Protein AF-A0AAJ1WJN0-F1 (afdb_monomer)

Sequence (163 aa):
MSMRDNKFIKRAVFLMALLTFIPYSVSFANIDIEELEPNVYEKGKVNPNTDYLHEKSLYELKQPIPEEQKGLTFEKEDNPNEKIKKKLFQDQTNENNTIAAKAEQWKLFGDEKMESYQTRKYDSSKETKENTHLVMLYIVCIMIGIVLIFLLLIFKGKQRTSS

Structure (mmCIF, N/CA/C/O backbone):
data_AF-A0AAJ1WJN0-F1
#
_entry.id   AF-A0AAJ1WJN0-F1
#
loop_
_atom_site.group_PDB
_atom_site.id
_atom_site.type_symbol
_atom_site.label_atom_id
_atom_site.label_alt_id
_atom_site.label_comp_id
_atom_site.label_asym_id
_atom_site.label_entity_id
_atom_site.label_seq_id
_atom_site.pdbx_PDB_ins_code
_atom_site.Cartn_x
_atom_site.Cartn_y
_atom_site.Cartn_z
_atom_site.occupancy
_atom_site.B_iso_or_equiv
_atom_site.auth_seq_id
_atom_site.auth_comp_id
_atom_site.auth_asym_id
_atom_site.auth_atom_id
_atom_site.pdbx_PDB_model_num
ATOM 1 N N . MET A 1 1 ? 59.386 -8.312 -20.962 1.00 45.47 1 MET A N 1
ATOM 2 C CA . MET A 1 1 ? 58.207 -8.755 -20.189 1.00 45.47 1 MET A CA 1
ATOM 3 C C . MET A 1 1 ? 57.524 -9.902 -20.929 1.00 45.47 1 MET A C 1
ATOM 5 O O . MET A 1 1 ? 57.394 -9.857 -22.144 1.00 45.47 1 MET A O 1
ATOM 9 N N . SER A 1 2 ? 57.248 -10.956 -20.172 1.00 45.06 2 SER A N 1
ATOM 10 C CA . SER A 1 2 ? 56.900 -12.345 -20.494 1.00 45.06 2 SER A CA 1
ATOM 11 C C . SER A 1 2 ? 55.997 -12.644 -21.712 1.00 45.06 2 SER A C 1
ATOM 13 O O . SER A 1 2 ? 54.859 -12.204 -21.826 1.00 45.06 2 SER A O 1
ATOM 15 N N . MET A 1 3 ? 56.443 -13.581 -22.556 1.00 52.22 3 MET A N 1
ATOM 16 C CA . MET A 1 3 ? 55.676 -14.205 -23.651 1.00 52.22 3 MET A CA 1
ATOM 17 C C . MET A 1 3 ? 54.462 -15.041 -23.159 1.00 52.22 3 MET A C 1
ATOM 19 O O . MET A 1 3 ? 53.667 -15.521 -23.972 1.00 52.22 3 MET A O 1
ATOM 23 N N . ARG A 1 4 ? 54.287 -15.196 -21.830 1.00 55.91 4 ARG A N 1
ATOM 24 C CA . ARG A 1 4 ? 53.091 -15.787 -21.190 1.00 55.91 4 ARG A CA 1
ATOM 25 C C . ARG A 1 4 ? 51.861 -14.881 -21.282 1.00 55.91 4 ARG A C 1
ATOM 27 O O . ARG A 1 4 ? 50.750 -15.400 -21.384 1.00 55.91 4 ARG A O 1
ATOM 34 N N . ASP A 1 5 ? 52.049 -13.567 -21.351 1.00 60.28 5 ASP A N 1
ATOM 35 C CA . ASP A 1 5 ? 50.956 -12.603 -21.181 1.00 60.28 5 ASP A CA 1
ATOM 36 C C . ASP A 1 5 ? 50.033 -12.583 -22.412 1.00 60.28 5 ASP A C 1
ATOM 38 O O . ASP A 1 5 ? 48.812 -12.546 -22.296 1.00 60.28 5 ASP A O 1
ATOM 42 N N . ASN A 1 6 ? 50.587 -12.763 -23.617 1.00 63.88 6 ASN A N 1
ATOM 43 C CA . ASN A 1 6 ? 49.793 -12.851 -24.850 1.00 63.88 6 ASN A CA 1
ATOM 44 C C . ASN A 1 6 ? 48.969 -14.148 -24.943 1.00 63.88 6 ASN A C 1
ATOM 46 O O . ASN A 1 6 ? 47.915 -14.151 -25.577 1.00 63.88 6 ASN A O 1
ATOM 50 N N . LYS A 1 7 ? 49.434 -15.257 -24.346 1.00 71.62 7 LYS A N 1
ATOM 51 C CA . LYS A 1 7 ? 48.671 -16.518 -24.308 1.00 71.62 7 LYS A CA 1
ATOM 52 C C . LYS A 1 7 ? 47.513 -16.413 -23.321 1.00 71.62 7 LYS A C 1
ATOM 54 O O . LYS A 1 7 ? 46.430 -16.906 -23.615 1.00 71.62 7 LYS A O 1
ATOM 59 N N . PHE A 1 8 ? 47.732 -15.737 -22.195 1.00 76.94 8 PHE A N 1
ATOM 60 C CA . PHE A 1 8 ? 46.692 -15.471 -21.208 1.00 76.94 8 PHE A CA 1
ATOM 61 C C . PHE A 1 8 ? 45.609 -14.544 -21.768 1.00 76.94 8 PHE A C 1
ATOM 63 O O . PHE A 1 8 ? 44.434 -14.881 -21.703 1.00 76.94 8 PHE A O 1
ATOM 70 N N . ILE A 1 9 ? 46.001 -13.455 -22.439 1.00 78.75 9 ILE A N 1
ATOM 71 C CA . ILE A 1 9 ? 45.059 -12.535 -23.096 1.00 78.75 9 ILE A CA 1
ATOM 72 C C . ILE A 1 9 ? 44.249 -13.256 -24.182 1.00 78.75 9 ILE A C 1
ATOM 74 O O . ILE A 1 9 ? 43.032 -13.121 -24.225 1.00 78.75 9 ILE A O 1
ATOM 78 N N . LYS A 1 10 ? 44.885 -14.079 -25.029 1.00 78.44 10 LYS A N 1
ATOM 79 C CA . LYS A 1 10 ? 44.162 -14.861 -26.050 1.00 78.44 10 LYS A CA 1
ATOM 80 C C . LYS A 1 10 ? 43.175 -15.857 -25.436 1.00 78.44 10 LYS A C 1
ATOM 82 O O . LYS A 1 10 ? 42.077 -16.005 -25.956 1.00 78.44 10 LYS A O 1
ATOM 87 N N . ARG A 1 11 ? 43.545 -16.513 -24.329 1.00 84.31 11 ARG A N 1
ATOM 88 C CA . ARG A 1 11 ? 42.649 -17.416 -23.587 1.00 84.31 11 ARG A CA 1
ATOM 89 C C . ARG A 1 11 ? 41.484 -16.661 -22.950 1.00 84.31 11 ARG A C 1
ATOM 91 O O . ARG A 1 11 ? 40.362 -17.136 -23.039 1.00 84.31 11 ARG A O 1
ATOM 98 N N . ALA A 1 12 ? 41.733 -15.485 -22.378 1.00 83.62 12 ALA A N 1
ATOM 99 C CA . ALA A 1 12 ? 40.694 -14.638 -21.800 1.00 83.62 12 ALA A CA 1
ATOM 100 C C . ALA A 1 12 ? 39.705 -14.137 -22.865 1.00 83.62 12 ALA A C 1
ATOM 102 O O . ALA A 1 12 ? 38.500 -14.228 -22.665 1.00 83.62 12 ALA A O 1
ATOM 103 N N . VAL A 1 13 ? 40.195 -13.691 -24.027 1.00 83.50 13 VAL A N 1
ATOM 104 C CA . VAL A 1 13 ? 39.343 -13.260 -25.152 1.00 83.50 13 VAL A CA 1
ATOM 105 C C . VAL A 1 13 ? 38.534 -14.429 -25.718 1.00 83.50 13 VAL A C 1
ATOM 107 O O . VAL A 1 13 ? 37.347 -14.277 -25.986 1.00 83.50 13 VAL A O 1
ATOM 110 N N . PHE A 1 14 ? 39.145 -15.608 -25.856 1.00 87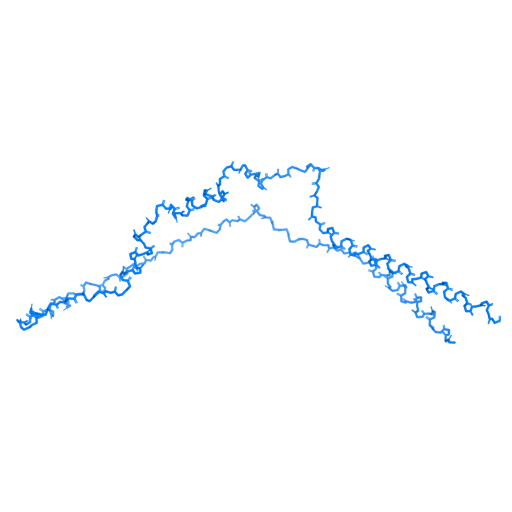.75 14 PHE A N 1
ATOM 111 C CA . PHE A 1 14 ? 38.440 -16.811 -26.300 1.00 87.75 14 PHE A CA 1
ATOM 112 C C . PHE A 1 14 ? 37.338 -17.233 -25.315 1.00 87.75 14 PHE A C 1
ATOM 114 O O . PHE A 1 14 ? 36.235 -17.566 -25.733 1.00 87.75 14 PHE A O 1
ATOM 121 N N . LEU A 1 15 ? 37.609 -17.164 -24.009 1.00 86.56 15 LEU A N 1
ATOM 122 C CA . LEU A 1 15 ? 36.643 -17.505 -22.962 1.00 86.56 15 LEU A CA 1
ATOM 123 C C . LEU A 1 15 ? 35.498 -16.482 -22.877 1.00 86.56 15 LEU A C 1
ATOM 125 O O . LEU A 1 15 ? 34.347 -16.869 -22.702 1.00 86.56 15 LEU A O 1
ATOM 129 N N . MET A 1 16 ? 35.795 -15.197 -23.089 1.00 80.25 16 MET A N 1
ATOM 130 C CA . MET A 1 16 ? 34.791 -14.137 -23.208 1.00 80.25 16 MET A CA 1
ATOM 131 C C . MET A 1 16 ? 33.875 -14.366 -24.420 1.00 80.25 16 MET A C 1
ATOM 133 O O . MET A 1 16 ? 32.660 -14.262 -24.293 1.00 80.25 16 MET A O 1
ATOM 137 N N . ALA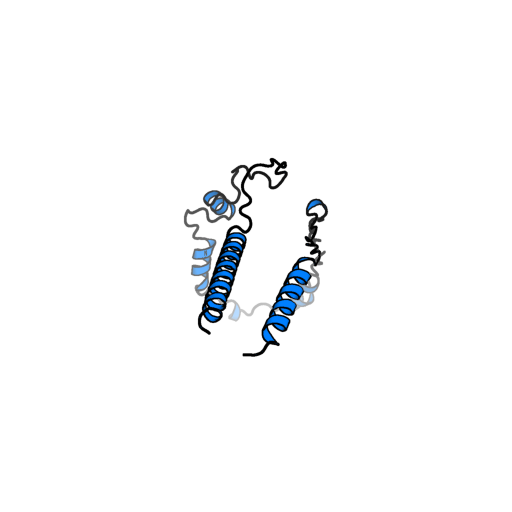 A 1 17 ? 34.439 -14.733 -25.578 1.00 84.56 17 ALA A N 1
ATOM 138 C CA . ALA A 1 17 ? 33.659 -15.059 -26.773 1.00 84.56 17 ALA A CA 1
ATOM 139 C C . ALA A 1 17 ? 32.776 -16.298 -26.552 1.00 84.56 17 ALA A C 1
ATOM 141 O O . ALA A 1 17 ? 31.607 -16.291 -26.927 1.00 84.56 17 ALA A O 1
ATOM 142 N N . LEU A 1 18 ? 33.293 -17.329 -25.878 1.00 84.25 18 LEU A N 1
ATOM 143 C CA . LEU A 1 18 ? 32.531 -18.534 -25.543 1.00 84.25 18 LEU A CA 1
ATOM 144 C C . LEU A 1 18 ? 31.309 -18.224 -24.659 1.00 84.25 18 LEU A C 1
ATOM 146 O O . LEU A 1 18 ? 30.239 -18.785 -24.877 1.00 84.25 18 LEU A O 1
ATOM 150 N N . LEU A 1 19 ? 31.441 -17.291 -23.708 1.00 79.94 19 LEU A N 1
ATOM 151 C CA . LEU A 1 19 ? 30.340 -16.865 -22.836 1.00 79.94 19 LEU A CA 1
ATOM 152 C C . LEU A 1 19 ? 29.187 -16.191 -23.601 1.00 79.94 19 LEU A C 1
ATOM 154 O O . LEU A 1 19 ? 28.054 -16.227 -23.133 1.00 79.94 19 LEU A O 1
ATOM 158 N N . THR A 1 20 ? 29.449 -15.610 -24.778 1.00 75.50 20 THR A N 1
ATOM 159 C CA . THR A 1 20 ? 28.409 -14.959 -25.600 1.00 75.50 20 THR A CA 1
ATOM 160 C C . THR A 1 20 ? 27.564 -15.934 -26.421 1.00 75.50 20 THR A C 1
ATOM 162 O O . THR A 1 20 ? 26.509 -15.550 -26.915 1.00 75.50 20 THR A O 1
ATOM 165 N N . PHE A 1 21 ? 27.992 -17.195 -26.542 1.00 76.94 21 PHE A N 1
ATOM 166 C CA . PHE A 1 21 ? 27.257 -18.245 -27.258 1.00 76.94 21 PHE A CA 1
ATOM 167 C C . PHE A 1 21 ? 26.297 -19.042 -26.368 1.00 76.94 21 PHE A C 1
ATOM 169 O O . PHE A 1 21 ? 25.668 -19.982 -26.851 1.00 76.94 21 PHE A O 1
ATOM 176 N N . ILE A 1 22 ? 26.172 -18.700 -25.083 1.00 80.06 22 ILE A N 1
ATOM 177 C CA . ILE A 1 22 ? 25.224 -19.373 -24.195 1.00 80.06 22 ILE A CA 1
ATOM 178 C C . ILE A 1 22 ? 23.806 -18.938 -24.604 1.00 80.06 22 ILE A C 1
ATOM 180 O O . ILE A 1 22 ? 23.494 -17.748 -24.492 1.00 80.06 22 ILE A O 1
ATOM 184 N N . PRO A 1 23 ? 22.938 -19.854 -25.080 1.00 76.69 23 PRO A N 1
ATOM 185 C CA . PRO A 1 23 ? 21.554 -19.510 -25.366 1.00 76.69 23 PRO A CA 1
ATOM 186 C C . PRO A 1 23 ? 20.873 -19.134 -24.050 1.00 76.69 23 PRO A C 1
ATOM 188 O O . PRO A 1 23 ? 20.788 -19.947 -23.130 1.00 76.69 23 PRO A O 1
ATOM 191 N N . TYR A 1 24 ? 20.416 -17.890 -23.943 1.00 73.44 24 TYR A N 1
ATOM 192 C CA . TYR A 1 24 ? 19.620 -17.445 -22.809 1.00 73.44 24 TYR A CA 1
ATOM 193 C C . TYR A 1 24 ? 18.140 -17.611 -23.156 1.00 73.44 24 TYR A C 1
ATOM 195 O O . TYR A 1 24 ? 17.652 -17.087 -24.155 1.00 73.44 24 TYR A O 1
ATOM 203 N N . SER A 1 25 ? 17.413 -18.358 -22.332 1.00 75.56 25 SER A N 1
ATOM 204 C CA . SER A 1 25 ? 15.954 -18.379 -22.353 1.00 75.56 25 SER A CA 1
ATOM 205 C C . SER A 1 25 ? 15.453 -17.429 -21.273 1.00 75.56 25 SER A C 1
ATOM 207 O O . SER A 1 25 ? 15.674 -17.668 -20.084 1.00 75.56 25 SER A O 1
ATOM 209 N N . VAL A 1 26 ? 14.790 -16.347 -21.672 1.00 71.94 26 VAL A N 1
ATOM 210 C CA . VAL A 1 26 ? 14.073 -15.484 -20.730 1.00 71.94 26 VAL A CA 1
ATOM 211 C C . VAL A 1 26 ? 12.719 -16.137 -20.472 1.00 71.94 26 VAL A C 1
ATOM 213 O O . VAL A 1 26 ? 11.860 -16.147 -21.350 1.00 71.94 26 VAL A O 1
ATOM 216 N N . SER A 1 27 ? 12.544 -16.736 -19.295 1.00 66.50 27 SER A N 1
ATOM 217 C CA . SER A 1 27 ? 11.233 -17.219 -18.862 1.00 66.50 27 SER A CA 1
ATOM 218 C C . SER A 1 27 ? 10.475 -16.047 -18.258 1.00 66.50 27 SER A C 1
ATOM 220 O O . SER A 1 27 ? 10.809 -15.584 -17.169 1.00 66.50 27 SER A O 1
ATOM 222 N N . PHE A 1 28 ? 9.459 -15.563 -18.961 1.00 71.56 28 PHE A N 1
ATOM 223 C CA . PHE A 1 28 ? 8.469 -14.681 -18.360 1.00 71.56 28 PHE A CA 1
ATOM 224 C C . PHE A 1 28 ? 7.484 -15.544 -17.576 1.00 71.56 28 PHE A C 1
ATOM 226 O O . PHE A 1 28 ? 7.081 -16.609 -18.044 1.00 71.56 28 PHE A O 1
ATOM 233 N N . ALA A 1 29 ? 7.118 -15.115 -16.369 1.00 67.44 29 ALA A N 1
ATOM 234 C CA . ALA A 1 29 ? 5.971 -15.701 -15.695 1.00 67.44 29 ALA A CA 1
ATOM 235 C C . ALA A 1 29 ? 4.745 -15.405 -16.567 1.00 67.44 29 ALA A C 1
ATOM 237 O O . ALA A 1 29 ? 4.373 -14.242 -16.730 1.00 67.44 29 ALA A O 1
ATOM 238 N N . ASN A 1 30 ? 4.167 -16.443 -17.172 1.00 61.69 30 ASN A N 1
ATOM 239 C CA . ASN A 1 30 ? 2.886 -16.327 -17.850 1.00 61.69 30 ASN A CA 1
ATOM 240 C C . ASN A 1 30 ? 1.812 -16.246 -16.762 1.00 61.69 30 ASN A C 1
ATOM 242 O O . ASN A 1 30 ? 1.304 -17.266 -16.305 1.00 61.69 30 ASN A O 1
ATOM 246 N N . ILE A 1 31 ? 1.581 -15.040 -16.249 1.00 62.91 31 ILE A N 1
ATOM 247 C CA . ILE A 1 31 ? 0.442 -14.771 -15.380 1.00 62.91 31 ILE A CA 1
ATOM 248 C C . ILE A 1 31 ? -0.720 -14.540 -16.335 1.00 62.91 31 ILE A C 1
ATOM 250 O O . ILE A 1 31 ? -0.926 -13.418 -16.798 1.00 62.91 31 ILE A O 1
ATOM 254 N N . ASP A 1 32 ? -1.415 -15.620 -16.680 1.00 70.44 32 ASP A N 1
ATOM 255 C CA . ASP A 1 32 ? -2.650 -15.525 -17.441 1.00 70.44 32 ASP A CA 1
ATOM 256 C C . ASP A 1 32 ? -3.730 -14.937 -16.525 1.00 70.44 32 ASP A C 1
ATOM 258 O O . ASP A 1 32 ? -4.396 -15.620 -15.749 1.00 70.44 32 ASP A O 1
ATOM 262 N N . ILE A 1 33 ? -3.815 -13.609 -16.543 1.00 65.44 33 ILE A N 1
ATOM 263 C CA . ILE A 1 33 ? -4.793 -12.816 -15.795 1.00 65.44 33 ILE A CA 1
ATOM 264 C C . ILE A 1 33 ? -6.238 -13.144 -16.198 1.00 65.44 33 ILE A C 1
ATOM 266 O O . ILE A 1 33 ? -7.148 -12.776 -15.458 1.00 65.44 33 ILE A O 1
ATOM 270 N N . GLU A 1 34 ? -6.456 -13.832 -17.324 1.00 68.50 34 GLU A N 1
ATOM 271 C CA . GLU A 1 34 ? -7.778 -14.290 -17.761 1.00 68.50 34 GLU A CA 1
ATOM 272 C C . GLU A 1 34 ? -8.230 -15.573 -17.036 1.00 68.50 34 GLU A C 1
ATOM 274 O O . GLU A 1 34 ? -9.429 -15.842 -16.983 1.00 68.50 34 GLU A O 1
ATOM 279 N N . GLU A 1 35 ? -7.312 -16.325 -16.412 1.00 70.06 35 GLU A N 1
ATOM 280 C CA . GLU A 1 35 ? -7.608 -17.573 -15.681 1.00 70.06 35 GLU A CA 1
ATOM 281 C C . GLU A 1 35 ? -7.709 -17.373 -14.152 1.00 70.06 35 GLU A C 1
ATOM 283 O O . GLU A 1 35 ? -7.991 -18.305 -13.398 1.00 70.06 35 GLU A O 1
ATOM 288 N N . LEU A 1 36 ? -7.499 -16.152 -13.651 1.00 75.06 36 LEU A N 1
ATOM 289 C CA . LEU A 1 36 ? -7.608 -15.876 -12.218 1.00 75.06 36 LEU A CA 1
ATOM 290 C C . LEU A 1 36 ? -9.078 -15.825 -11.785 1.00 75.06 36 LEU A C 1
ATOM 292 O O . LEU A 1 36 ? -9.782 -14.844 -12.032 1.00 75.06 36 LEU A O 1
ATOM 296 N N . GLU A 1 37 ? -9.533 -16.852 -11.066 1.00 79.50 37 GLU A N 1
ATOM 297 C CA . GLU A 1 37 ? -10.815 -16.784 -10.370 1.00 79.50 37 GLU A CA 1
ATOM 298 C C . GLU A 1 37 ? -10.760 -15.693 -9.284 1.00 79.50 37 GLU A C 1
ATOM 300 O O . GLU A 1 37 ? -9.834 -15.664 -8.462 1.00 79.50 37 GLU A O 1
ATOM 305 N N . PRO A 1 38 ? -11.728 -14.759 -9.257 1.00 80.81 38 PRO A N 1
ATOM 306 C CA . PRO A 1 38 ? -11.755 -13.715 -8.248 1.00 80.81 38 PRO A CA 1
ATOM 307 C C . PRO A 1 38 ? -11.901 -14.341 -6.860 1.00 80.81 38 PRO A C 1
ATOM 309 O O . PRO A 1 38 ? -12.709 -15.243 -6.649 1.00 80.81 38 PRO A O 1
ATOM 312 N N . ASN A 1 39 ? -11.150 -13.824 -5.888 1.00 78.88 39 ASN A N 1
ATOM 313 C CA . ASN A 1 39 ? -11.264 -14.268 -4.504 1.00 78.88 39 ASN A CA 1
ATOM 314 C C . ASN A 1 39 ? -12.661 -13.923 -3.952 1.00 78.88 39 ASN A C 1
ATOM 316 O O . ASN A 1 39 ? -12.944 -12.761 -3.644 1.00 78.88 39 ASN A O 1
ATOM 320 N N . VAL A 1 40 ? -13.541 -14.920 -3.837 1.00 81.25 40 VAL A N 1
ATOM 321 C CA . VAL A 1 40 ? -14.882 -14.752 -3.269 1.00 81.25 40 VAL A CA 1
ATOM 322 C C . VAL A 1 40 ? -14.795 -14.880 -1.753 1.00 81.25 40 VAL A C 1
ATOM 324 O O . VAL A 1 40 ? -14.451 -15.928 -1.216 1.00 81.25 40 VAL A O 1
ATOM 327 N N . TYR A 1 41 ? -15.130 -13.801 -1.044 1.00 78.06 41 TYR A N 1
ATOM 328 C CA . TYR A 1 41 ? -15.217 -13.834 0.412 1.00 78.06 41 TYR A CA 1
ATOM 329 C C . TYR A 1 41 ? -16.359 -14.754 0.860 1.00 78.06 41 TYR A C 1
ATOM 331 O O . TYR A 1 41 ? -17.540 -14.445 0.677 1.00 78.06 41 TYR A O 1
ATOM 339 N N . GLU A 1 42 ? -16.012 -15.861 1.509 1.00 77.06 42 GLU A N 1
ATOM 340 C CA . GLU A 1 42 ? -16.984 -16.711 2.184 1.00 77.06 42 GLU A CA 1
ATOM 341 C C . GLU A 1 42 ? -17.366 -16.092 3.530 1.00 77.06 42 GLU A C 1
ATOM 343 O O . GLU A 1 42 ? -16.587 -16.054 4.488 1.00 77.06 42 GLU A O 1
ATOM 348 N N . LYS A 1 43 ? -18.600 -15.589 3.617 1.00 77.38 43 LYS A N 1
ATOM 349 C CA . LYS A 1 43 ? -19.147 -15.060 4.867 1.00 77.38 43 LYS A CA 1
ATOM 350 C C . LYS A 1 43 ? -19.328 -16.204 5.863 1.00 77.38 43 LYS A C 1
ATOM 352 O O . LYS A 1 43 ? -20.311 -16.943 5.806 1.00 77.38 43 LYS A O 1
ATOM 357 N N . GLY A 1 44 ? -18.382 -16.328 6.792 1.00 77.19 44 GLY A N 1
ATOM 358 C CA . GLY A 1 44 ? -18.460 -17.277 7.897 1.00 77.19 44 GLY A CA 1
ATOM 359 C C . GLY A 1 44 ? -19.763 -17.102 8.682 1.00 77.19 44 GLY A C 1
ATOM 360 O O . GLY A 1 44 ? -20.173 -15.982 9.002 1.00 77.19 44 GLY A O 1
ATOM 361 N N . LYS A 1 45 ? -20.433 -18.216 8.990 1.00 73.44 45 LYS A N 1
ATOM 362 C CA . LYS A 1 45 ? -21.626 -18.227 9.844 1.00 73.44 45 LYS A CA 1
ATOM 363 C C . LYS A 1 45 ? -21.195 -17.929 11.278 1.00 73.44 45 LYS A C 1
ATOM 365 O O . LYS A 1 45 ? -20.847 -18.833 12.029 1.00 73.44 45 LYS A O 1
ATOM 370 N N . VAL A 1 46 ? -21.191 -16.654 11.652 1.00 71.25 46 VAL A N 1
ATOM 371 C CA . VAL A 1 46 ? -21.074 -16.258 13.056 1.00 71.25 46 VAL A CA 1
ATOM 372 C C . VAL A 1 46 ? -22.359 -16.713 13.740 1.00 71.25 46 VAL A C 1
ATOM 374 O O . VAL A 1 46 ? -23.432 -16.221 13.405 1.00 71.25 46 VAL A O 1
ATOM 377 N N . ASN A 1 47 ? -22.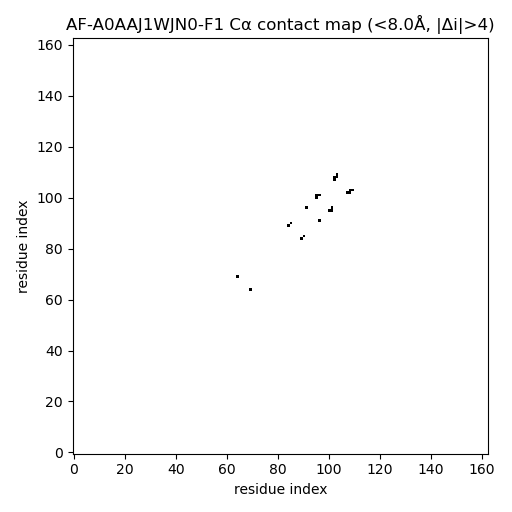257 -17.684 14.646 1.00 71.12 47 ASN A N 1
ATOM 378 C CA . ASN A 1 47 ? -23.343 -18.054 15.545 1.00 71.12 47 ASN A CA 1
ATOM 379 C C . ASN A 1 47 ? -23.274 -17.111 16.758 1.00 71.12 47 ASN A C 1
ATOM 381 O O . ASN A 1 47 ? -22.367 -17.283 17.580 1.00 71.12 47 ASN A O 1
ATOM 385 N N . PRO A 1 48 ? -24.139 -16.084 16.867 1.00 66.62 48 PRO A N 1
ATOM 386 C CA . PRO A 1 48 ? -24.180 -15.251 18.054 1.00 66.62 48 PRO A CA 1
ATOM 387 C C . PRO A 1 48 ? -24.780 -16.090 19.182 1.00 66.62 48 PRO A C 1
ATOM 389 O O . PRO A 1 48 ? -25.993 -16.143 19.349 1.00 66.62 48 PRO A O 1
ATOM 392 N N . ASN A 1 49 ? -23.935 -16.782 19.945 1.00 67.38 49 ASN A N 1
ATOM 393 C CA . ASN A 1 49 ? -24.393 -17.456 21.148 1.00 67.38 49 ASN A CA 1
ATOM 394 C C . ASN A 1 49 ? -24.702 -16.396 22.215 1.00 67.38 49 ASN A C 1
ATOM 396 O O . ASN A 1 49 ? -23.832 -15.988 22.984 1.00 67.38 49 ASN A O 1
ATOM 400 N N . THR A 1 50 ? -25.936 -15.898 22.199 1.00 72.94 50 THR A N 1
ATOM 401 C CA . THR 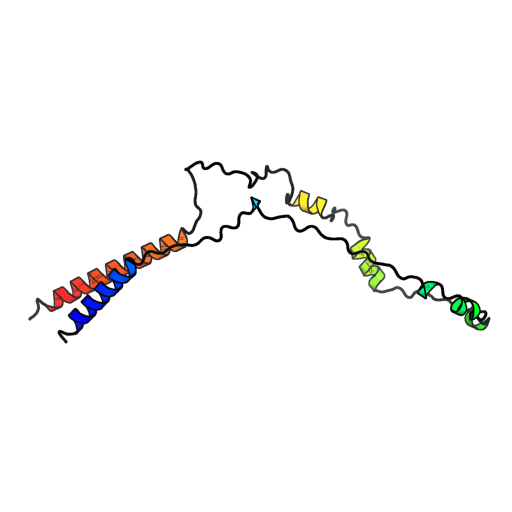A 1 50 ? -26.465 -14.929 23.164 1.00 72.94 50 THR A CA 1
ATOM 402 C C . THR A 1 50 ? -27.143 -15.604 24.351 1.00 72.94 50 THR A C 1
ATOM 404 O O . THR A 1 50 ? -27.703 -14.905 25.190 1.00 72.94 50 THR A O 1
ATOM 407 N N . ASP A 1 51 ? -27.091 -16.934 24.459 1.00 67.75 51 ASP A N 1
ATOM 408 C CA . ASP A 1 51 ? -27.805 -17.685 25.501 1.00 67.75 51 ASP A CA 1
ATOM 409 C C . ASP A 1 51 ? -27.336 -17.291 26.913 1.00 67.75 51 ASP A C 1
ATOM 411 O O . ASP A 1 51 ? -28.126 -17.263 27.856 1.00 67.75 51 ASP A O 1
ATOM 415 N N . TYR A 1 52 ? -26.077 -16.863 27.046 1.00 61.22 52 TYR A N 1
ATOM 416 C CA . TYR A 1 52 ? -25.504 -16.341 28.292 1.00 61.22 52 TYR A CA 1
ATOM 417 C C . TYR A 1 52 ? -26.087 -14.986 28.732 1.00 61.22 52 TYR A C 1
ATOM 419 O O . TYR A 1 52 ? -25.937 -14.595 29.885 1.00 61.22 52 TYR A O 1
ATOM 427 N N . LEU A 1 53 ? -26.729 -14.234 27.830 1.00 66.94 53 LEU A N 1
ATOM 428 C CA . LEU A 1 53 ? -27.268 -12.899 28.125 1.00 66.94 53 LEU A CA 1
ATOM 429 C C . LEU A 1 53 ? -28.655 -12.946 28.787 1.00 66.94 53 LEU A C 1
ATOM 431 O O . LEU A 1 53 ? -29.186 -11.904 29.171 1.00 66.94 53 LEU A O 1
ATOM 435 N N . HIS A 1 54 ? -29.251 -14.134 28.919 1.00 65.25 54 HIS A N 1
ATOM 436 C CA . HIS A 1 54 ? -30.624 -14.323 29.396 1.00 65.25 54 HIS A CA 1
ATOM 437 C C . HIS A 1 54 ? -30.725 -15.242 30.619 1.00 65.25 54 HIS A C 1
ATOM 439 O O . HIS A 1 54 ? -31.758 -15.875 30.848 1.00 65.25 54 HIS A O 1
ATOM 445 N N . GLU A 1 55 ? -29.673 -15.312 31.435 1.00 67.56 55 GLU A N 1
ATOM 446 C CA . GLU A 1 55 ? -29.694 -16.119 32.651 1.00 67.56 55 GLU A CA 1
ATOM 447 C C . GLU A 1 55 ? -30.692 -15.535 33.670 1.00 67.56 55 GLU A C 1
ATOM 449 O O . GLU A 1 55 ? -30.492 -14.455 34.227 1.00 67.56 55 GLU A O 1
ATOM 454 N N . LYS A 1 56 ? -31.806 -16.245 33.904 1.00 64.50 56 LYS A N 1
ATOM 455 C CA . LYS A 1 56 ? -32.883 -15.822 34.824 1.00 64.50 56 LYS A CA 1
ATOM 456 C C . LYS A 1 56 ? -32.385 -15.575 36.254 1.00 64.50 56 LYS A C 1
ATOM 458 O O . LYS A 1 56 ? -32.884 -14.667 36.915 1.00 64.50 56 LYS A O 1
ATOM 463 N N . SER A 1 57 ? -31.352 -16.303 36.683 1.00 65.38 57 SER A N 1
ATOM 464 C CA . SER A 1 57 ? -30.687 -16.141 37.985 1.00 65.38 57 SER A CA 1
ATOM 465 C C . SER A 1 57 ? -30.153 -14.715 38.208 1.00 65.38 57 SER A C 1
ATOM 467 O O . SER A 1 57 ? -30.235 -14.190 39.317 1.00 65.38 57 SER A O 1
ATOM 469 N N . LEU A 1 58 ? -29.687 -14.036 37.149 1.00 61.12 58 LEU A N 1
ATOM 470 C CA . LEU A 1 58 ? -29.190 -12.654 37.208 1.00 61.12 58 LEU A CA 1
ATOM 471 C C . LEU A 1 58 ? -30.313 -11.627 37.417 1.00 61.12 58 LEU A C 1
ATOM 473 O O . LEU A 1 58 ? -30.064 -10.516 37.887 1.00 61.12 58 LEU A O 1
ATOM 477 N N . TYR A 1 59 ? -31.553 -11.979 37.068 1.00 62.31 59 TYR A N 1
ATOM 478 C CA . TYR A 1 59 ? -32.726 -11.136 37.299 1.00 62.31 59 TYR A CA 1
ATOM 479 C C . TYR A 1 59 ? -33.321 -11.358 38.693 1.00 62.31 59 TYR A C 1
ATOM 481 O O . TYR A 1 59 ? -33.803 -10.403 39.299 1.00 62.31 59 TYR A O 1
ATOM 489 N N . GLU A 1 60 ? -33.241 -12.582 39.219 1.00 64.75 60 GLU A N 1
ATOM 490 C CA . GLU A 1 60 ? -33.741 -12.953 40.550 1.00 64.75 60 GLU A CA 1
ATOM 491 C C . GLU A 1 60 ? -32.874 -12.393 41.695 1.00 64.75 60 GLU A C 1
ATOM 493 O O . GLU A 1 60 ? -33.382 -12.155 42.789 1.00 64.75 60 GLU A O 1
ATOM 498 N N . LEU A 1 61 ? -31.593 -12.093 41.439 1.00 60.84 61 LEU A N 1
ATOM 499 C CA . LEU A 1 61 ? -30.677 -11.472 42.409 1.00 60.84 61 LEU A CA 1
ATOM 500 C C . LEU A 1 61 ? -30.733 -9.933 42.475 1.00 60.84 61 LEU A C 1
ATOM 502 O O . LEU A 1 61 ? -29.941 -9.327 43.203 1.00 60.84 61 LEU A O 1
ATOM 506 N N . LYS A 1 62 ? -31.635 -9.267 41.742 1.00 65.69 62 LYS A N 1
ATOM 507 C CA . LYS A 1 62 ? -31.740 -7.799 41.786 1.00 65.69 62 LYS A CA 1
ATOM 508 C C . LYS A 1 62 ? -32.363 -7.334 43.102 1.00 65.69 62 LYS A C 1
ATOM 510 O O . LYS A 1 62 ? -33.576 -7.174 43.210 1.00 65.69 62 LYS A O 1
ATOM 515 N N . GLN A 1 63 ? -31.521 -7.081 44.099 1.00 73.75 63 GLN A N 1
ATOM 516 C CA . GLN A 1 63 ? -31.928 -6.359 45.300 1.00 73.75 63 GLN A CA 1
ATOM 517 C C . GLN A 1 63 ? -32.342 -4.922 44.932 1.00 73.75 63 GLN A C 1
ATOM 519 O O . GLN A 1 63 ? -31.720 -4.310 44.056 1.00 73.75 63 GLN A O 1
ATOM 524 N N . PRO A 1 64 ? -33.395 -4.372 45.563 1.00 75.75 64 PRO A N 1
ATOM 525 C CA . PRO A 1 64 ? -33.792 -2.989 45.338 1.00 75.75 64 PRO A CA 1
ATOM 526 C C . PRO A 1 64 ? -32.648 -2.047 45.724 1.00 75.75 64 PRO A C 1
ATOM 528 O O . PRO A 1 64 ? -32.014 -2.223 46.763 1.00 75.75 64 PRO A O 1
ATOM 531 N N . ILE A 1 65 ? -32.393 -1.046 44.878 1.00 79.38 65 ILE A N 1
ATOM 532 C CA . ILE A 1 65 ? -31.355 -0.035 45.107 1.00 79.38 65 ILE A CA 1
ATOM 533 C C . ILE A 1 65 ? -31.659 0.688 46.436 1.00 79.38 65 ILE A C 1
ATOM 535 O O . ILE A 1 65 ? -32.750 1.260 46.552 1.00 79.38 65 ILE A O 1
ATOM 539 N N . PRO A 1 66 ? -30.741 0.674 47.426 1.00 83.75 66 PRO A N 1
ATOM 540 C CA . PRO A 1 66 ? -30.912 1.383 48.694 1.00 83.75 66 PRO A CA 1
ATOM 541 C C . PRO A 1 66 ? -31.208 2.871 48.480 1.00 83.75 66 PRO A C 1
ATOM 543 O O . PRO A 1 66 ? -30.647 3.484 47.573 1.00 83.75 66 PRO A O 1
ATOM 546 N N . GLU A 1 67 ? -32.053 3.475 49.324 1.00 80.00 67 GLU A N 1
ATOM 547 C CA . GLU A 1 67 ? -32.447 4.894 49.194 1.00 80.00 67 GLU A CA 1
ATOM 548 C C . GLU A 1 67 ? -31.234 5.843 49.168 1.00 80.00 67 GLU A C 1
ATOM 550 O O . GLU A 1 67 ? -31.217 6.804 48.404 1.00 80.00 67 GLU A O 1
ATOM 555 N N . GLU A 1 68 ? -30.176 5.518 49.918 1.00 78.44 68 GLU A N 1
ATOM 556 C CA . GLU A 1 68 ? -28.904 6.257 49.943 1.00 78.44 68 GLU A CA 1
ATOM 557 C C . GLU A 1 68 ? -28.219 6.321 48.567 1.00 78.44 68 GLU A C 1
ATOM 559 O O . GLU A 1 68 ? -27.563 7.307 48.238 1.00 78.44 68 GLU A O 1
ATOM 564 N N . GLN A 1 69 ? -28.394 5.289 47.736 1.00 71.75 69 GLN A N 1
ATOM 565 C CA . GLN A 1 69 ? -27.805 5.217 46.399 1.00 71.75 69 GLN A CA 1
ATOM 566 C C . GLN A 1 69 ? -28.680 5.869 45.325 1.00 71.75 69 GLN A C 1
ATOM 568 O O . GLN A 1 69 ? -28.185 6.184 44.246 1.00 71.75 69 GLN A O 1
ATOM 573 N N . LYS A 1 70 ? -29.966 6.119 45.600 1.00 76.81 70 LYS A N 1
ATOM 574 C CA . LYS A 1 70 ? -30.863 6.789 44.642 1.00 76.81 70 LYS A CA 1
ATOM 575 C C . LYS A 1 70 ? -30.551 8.277 44.464 1.00 76.81 70 LYS A C 1
ATOM 577 O O . LYS A 1 70 ? -30.986 8.867 43.481 1.00 76.81 70 LYS A O 1
ATOM 582 N N . GLY A 1 71 ? -29.800 8.872 45.395 1.00 76.94 71 GLY A N 1
ATOM 583 C CA . GLY A 1 71 ? -29.298 10.245 45.298 1.00 76.94 71 GLY A CA 1
ATOM 584 C C . GLY A 1 71 ? -27.993 10.391 44.506 1.00 76.94 71 GLY A C 1
ATOM 585 O O . GLY A 1 71 ? -27.572 11.517 44.258 1.00 76.94 71 GLY A O 1
ATOM 586 N N . LEU A 1 72 ? -27.344 9.287 44.105 1.00 75.38 72 LEU A N 1
ATOM 587 C CA . LEU A 1 72 ? -26.153 9.329 43.253 1.00 75.38 72 LEU A CA 1
ATOM 588 C C . LEU A 1 72 ? -26.554 9.747 41.835 1.00 75.38 72 LEU A C 1
ATOM 590 O O . LEU A 1 72 ? -27.060 8.953 41.043 1.00 75.38 72 LEU A O 1
ATOM 594 N N . THR A 1 73 ? -26.306 11.008 41.504 1.00 74.75 73 THR A N 1
ATOM 595 C CA . THR A 1 73 ? -26.406 11.515 40.138 1.00 74.75 73 THR A CA 1
ATOM 596 C C . THR A 1 73 ? -25.060 11.354 39.444 1.00 74.75 73 THR A C 1
ATOM 598 O O . THR A 1 73 ? -24.050 11.879 39.910 1.00 74.75 73 THR A O 1
ATOM 601 N N . PHE A 1 74 ? -25.032 10.660 38.309 1.00 75.88 74 PHE A N 1
ATOM 602 C CA . PHE A 1 74 ? -23.867 10.665 37.429 1.00 75.88 74 PHE A CA 1
ATOM 603 C C . PHE A 1 74 ? -23.888 11.954 36.604 1.00 75.88 74 PHE A C 1
ATOM 605 O O . PHE A 1 74 ? -24.481 11.997 35.526 1.00 75.88 74 PHE A O 1
ATOM 612 N N . GLU A 1 75 ? -23.265 13.019 37.109 1.00 68.75 75 GLU A N 1
ATOM 613 C CA . GLU A 1 75 ? -22.873 14.120 36.232 1.00 68.75 75 GLU A CA 1
ATOM 614 C C . GLU A 1 75 ? -21.789 13.593 35.295 1.00 68.75 75 GLU A C 1
ATOM 616 O O . GLU A 1 75 ? -20.715 13.158 35.713 1.00 68.75 75 GLU A O 1
ATOM 621 N N . LYS A 1 76 ? -22.107 13.558 34.002 1.00 67.38 76 LYS A N 1
ATOM 622 C CA . LYS A 1 76 ? -21.126 13.253 32.971 1.00 67.38 76 LYS A CA 1
ATOM 623 C C . LYS A 1 76 ? -20.128 14.410 32.968 1.00 67.38 76 LYS A C 1
ATOM 625 O O . LYS A 1 76 ? -20.462 15.482 32.475 1.00 67.38 76 LYS A O 1
ATOM 630 N N . GLU A 1 77 ? -18.930 14.200 33.511 1.00 67.94 77 GLU A N 1
ATOM 631 C CA . GLU A 1 77 ? -17.826 15.128 33.268 1.00 67.94 77 GLU A CA 1
ATOM 632 C C . GLU A 1 77 ? -17.650 15.282 31.755 1.00 67.94 77 GLU A C 1
ATOM 634 O O . GLU A 1 77 ? -17.703 14.295 31.008 1.00 67.94 77 GLU A O 1
ATOM 639 N N . ASP A 1 78 ? -17.472 16.527 31.307 1.00 66.06 78 ASP A N 1
ATOM 640 C CA . ASP A 1 78 ? -17.200 16.850 29.911 1.00 66.06 78 ASP A CA 1
ATOM 641 C C . ASP A 1 78 ? -16.024 15.998 29.431 1.00 66.06 78 ASP A C 1
ATOM 643 O O . ASP A 1 78 ? -14.863 16.233 29.774 1.00 66.06 78 ASP A O 1
ATOM 647 N N . ASN A 1 79 ? -16.324 14.973 28.633 1.00 69.69 79 ASN A N 1
ATOM 648 C CA . ASN A 1 79 ? -15.297 14.082 28.131 1.00 69.69 79 ASN A CA 1
ATOM 649 C C . ASN A 1 79 ? -14.404 14.918 27.200 1.00 69.69 79 ASN A C 1
ATOM 651 O O . ASN A 1 79 ? -14.902 15.436 26.194 1.00 69.69 79 ASN A O 1
ATOM 655 N N . PRO A 1 80 ? -13.091 15.050 27.458 1.00 67.69 80 PRO A N 1
ATOM 656 C CA . PRO A 1 80 ? -12.208 15.852 26.608 1.00 67.69 80 PRO A CA 1
ATOM 657 C C . PRO A 1 80 ? -12.208 15.357 25.152 1.00 67.69 80 PRO A C 1
ATOM 659 O O . PRO A 1 80 ? -11.989 16.132 24.218 1.00 67.69 80 PRO A O 1
ATOM 662 N N . ASN A 1 81 ? -12.545 14.081 24.941 1.00 72.19 81 ASN A N 1
ATOM 663 C CA . ASN A 1 81 ? -12.670 13.468 23.625 1.00 72.19 81 ASN A CA 1
ATOM 664 C C . ASN A 1 81 ? -13.992 13.794 22.917 1.00 72.19 81 ASN A C 1
ATOM 666 O O . ASN A 1 81 ? -14.119 13.525 21.727 1.00 72.19 81 ASN A O 1
ATOM 670 N N . GLU A 1 82 ? -14.978 14.384 23.593 1.00 74.81 82 GLU A N 1
ATOM 671 C CA . GLU A 1 82 ? -16.238 14.814 22.978 1.00 74.81 82 GLU A CA 1
ATOM 672 C C . GLU A 1 82 ? -16.008 15.982 22.014 1.00 74.81 82 GLU A C 1
ATOM 674 O O . GLU A 1 82 ? -16.560 15.993 20.914 1.00 74.81 82 GLU A O 1
ATOM 679 N N . LYS A 1 83 ? -15.075 16.886 22.347 1.00 71.25 83 LYS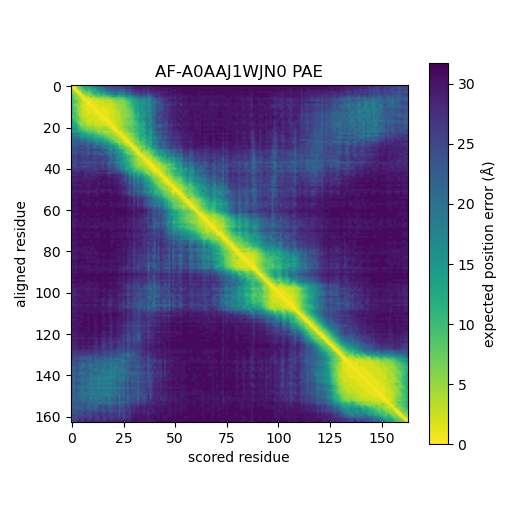 A N 1
ATOM 680 C CA . LYS A 1 83 ? -14.596 17.935 21.431 1.00 71.25 83 LYS A CA 1
ATOM 681 C C . LYS A 1 83 ? -13.901 17.343 20.204 1.00 71.25 83 LYS A C 1
ATOM 683 O O . LYS A 1 83 ? -14.127 17.802 19.088 1.00 71.25 83 LYS A O 1
ATOM 688 N N . ILE A 1 84 ? -13.090 16.302 20.401 1.00 75.44 84 ILE A N 1
ATOM 689 C CA . ILE A 1 84 ? -12.378 15.608 19.317 1.00 75.44 84 ILE A CA 1
ATOM 690 C C . ILE A 1 84 ? -13.371 14.867 18.417 1.00 75.44 84 ILE A C 1
ATOM 692 O O . ILE A 1 84 ? -13.305 14.984 17.197 1.00 75.44 84 ILE A O 1
ATOM 696 N N . LYS A 1 85 ? -14.336 14.159 19.008 1.00 74.75 85 LYS A N 1
ATOM 697 C CA . LYS A 1 85 ? -15.396 13.450 18.287 1.00 74.75 85 LYS A CA 1
ATOM 698 C C . LYS A 1 85 ? -16.251 14.417 17.469 1.00 74.75 85 LYS A C 1
ATOM 700 O O . LYS A 1 85 ? -16.530 14.144 16.306 1.00 74.75 85 LYS A O 1
ATOM 705 N N . LYS A 1 86 ? -16.618 15.564 18.046 1.00 74.56 86 LYS A N 1
ATOM 706 C CA . LYS A 1 86 ? -17.346 16.616 17.335 1.00 74.56 86 LYS A CA 1
ATOM 707 C C . LYS A 1 86 ? -16.524 17.161 16.163 1.00 74.56 86 LYS A C 1
ATOM 709 O O . LYS A 1 86 ? -17.021 17.178 15.046 1.00 74.56 86 LYS A O 1
ATOM 714 N N . LYS A 1 87 ? -15.243 17.471 16.369 1.00 72.88 87 LYS A N 1
ATOM 715 C CA . LYS A 1 87 ? -14.353 17.974 15.309 1.00 72.88 87 LYS A CA 1
ATOM 716 C C . LYS A 1 87 ? -14.088 16.967 14.178 1.00 72.88 87 LYS A C 1
ATOM 718 O O . LYS A 1 87 ? -13.937 17.368 13.034 1.00 72.88 87 LYS A O 1
ATOM 723 N N . LEU A 1 88 ? -13.988 15.673 14.483 1.00 72.69 88 LEU A N 1
ATOM 724 C CA . LEU A 1 88 ? -13.672 14.640 13.486 1.00 72.69 88 LEU A CA 1
ATOM 725 C C . LEU A 1 88 ? -14.898 14.137 12.719 1.00 72.69 88 LEU A C 1
ATOM 727 O O . LEU A 1 88 ? -14.760 13.719 11.574 1.00 72.69 88 LEU A O 1
ATOM 731 N N . PHE A 1 89 ? -16.075 14.131 13.355 1.00 76.62 89 PHE A N 1
ATOM 732 C CA . PHE A 1 89 ? -17.254 13.442 12.820 1.00 76.62 89 PHE A CA 1
ATOM 733 C C . PHE A 1 89 ? -18.508 14.316 12.691 1.00 76.62 89 PHE A C 1
ATOM 735 O O . PHE A 1 89 ? -19.467 13.877 12.063 1.00 76.62 89 PHE A O 1
ATOM 742 N N . GLN A 1 90 ? -18.545 15.510 13.293 1.00 67.88 90 GLN A N 1
ATOM 743 C CA . GLN A 1 90 ? -19.714 16.407 13.261 1.00 67.88 90 GLN A CA 1
ATOM 744 C C . GLN A 1 90 ? -19.410 17.777 12.647 1.00 67.88 90 GLN A C 1
ATOM 746 O O . GLN A 1 90 ? -20.308 18.361 12.048 1.00 67.88 90 GLN A O 1
ATOM 751 N N . ASP A 1 91 ? -18.168 18.263 12.729 1.00 63.00 91 ASP A N 1
ATOM 752 C CA . ASP A 1 91 ? -17.688 19.365 11.894 1.00 63.00 91 ASP A CA 1
ATOM 753 C C . ASP A 1 91 ? -17.492 18.825 10.475 1.00 63.00 91 ASP A C 1
ATOM 755 O O . ASP A 1 91 ? -16.385 18.563 10.006 1.00 63.00 91 ASP A O 1
ATOM 759 N N . GLN A 1 92 ? -18.607 18.651 9.770 1.00 58.50 92 GLN A N 1
ATOM 760 C CA . GLN A 1 92 ? -18.597 18.749 8.323 1.00 58.50 92 GLN A CA 1
ATOM 761 C C . GLN A 1 92 ? -18.233 20.199 8.005 1.00 58.50 92 GLN A C 1
ATOM 763 O O . GLN A 1 92 ? -19.094 21.063 7.849 1.00 58.50 92 GLN A O 1
ATOM 768 N N . THR A 1 93 ? -16.932 20.492 7.926 1.00 57.94 93 THR A N 1
ATOM 769 C CA . THR A 1 93 ? -16.499 21.569 7.040 1.00 57.94 93 THR A CA 1
ATOM 770 C C . THR A 1 93 ? -17.204 21.309 5.710 1.00 57.94 93 THR A C 1
ATOM 772 O O . THR A 1 93 ? -17.230 20.169 5.255 1.00 57.94 93 THR A O 1
ATOM 775 N N . ASN A 1 94 ?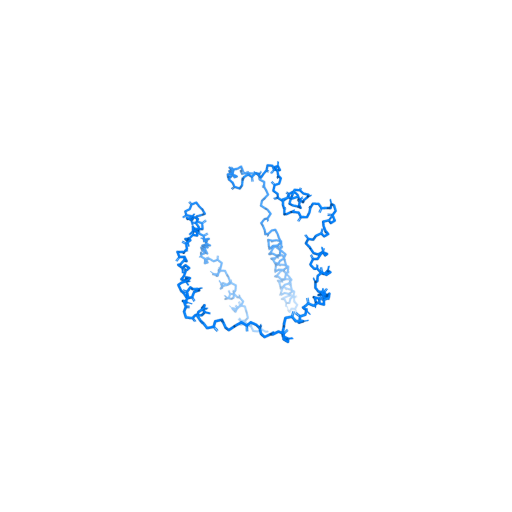 -17.843 22.322 5.117 1.00 57.03 94 ASN A N 1
ATOM 776 C CA . ASN A 1 94 ? -18.658 22.220 3.888 1.00 57.03 94 ASN A CA 1
ATOM 777 C C . ASN A 1 94 ? -17.921 21.618 2.665 1.00 57.03 94 ASN A C 1
ATOM 779 O O . ASN A 1 94 ? -18.448 21.589 1.556 1.00 57.03 94 ASN A O 1
ATOM 783 N N . GLU A 1 95 ? -16.689 21.158 2.843 1.00 58.62 95 GLU A N 1
ATOM 784 C CA . GLU A 1 95 ? -15.975 20.315 1.912 1.00 58.62 95 GLU A CA 1
ATOM 785 C C . GLU A 1 95 ? -16.518 18.888 2.020 1.00 58.62 95 GLU A C 1
ATOM 787 O O . GLU A 1 95 ? -16.325 18.203 3.025 1.00 58.62 95 GLU A O 1
ATOM 792 N N . ASN A 1 96 ? -17.189 18.420 0.966 1.00 63.72 96 ASN A N 1
ATOM 793 C CA . ASN A 1 96 ? -17.598 17.025 0.827 1.00 63.72 96 ASN A CA 1
ATOM 794 C C . ASN A 1 96 ? -16.363 16.104 0.936 1.00 63.72 96 ASN A C 1
ATOM 796 O O . ASN A 1 96 ? -15.680 15.817 -0.043 1.00 63.72 96 ASN A O 1
ATOM 800 N N . ASN A 1 97 ? -16.065 15.643 2.153 1.00 66.12 97 ASN A N 1
ATOM 801 C CA . ASN A 1 97 ? -14.949 14.751 2.483 1.00 66.12 97 ASN A CA 1
ATOM 802 C C . ASN A 1 97 ? -15.317 13.270 2.319 1.00 66.12 97 ASN A C 1
ATOM 804 O O . ASN A 1 97 ? -14.625 12.386 2.824 1.00 66.12 97 ASN A O 1
ATOM 808 N N . THR A 1 98 ? -16.420 12.978 1.630 1.00 77.62 98 THR A N 1
ATOM 809 C CA . THR A 1 98 ? -16.755 11.605 1.264 1.00 77.62 98 THR A CA 1
ATOM 810 C C . THR A 1 98 ? -15.736 11.094 0.251 1.00 77.62 98 THR A C 1
ATOM 812 O O . THR A 1 98 ? -15.251 11.843 -0.600 1.00 77.62 98 THR A O 1
ATOM 815 N N . ILE A 1 99 ? -15.416 9.799 0.331 1.00 74.31 99 ILE A N 1
ATOM 816 C CA . ILE A 1 99 ? -14.481 9.145 -0.597 1.00 74.31 99 ILE A CA 1
ATOM 817 C C . ILE A 1 99 ? -14.920 9.391 -2.045 1.00 74.31 99 ILE A C 1
ATOM 819 O O . ILE A 1 99 ? -14.084 9.707 -2.880 1.00 74.31 99 ILE A O 1
ATOM 823 N N . ALA A 1 100 ? -16.228 9.340 -2.318 1.00 76.62 100 ALA A N 1
ATOM 824 C CA . ALA A 1 100 ? -16.793 9.638 -3.631 1.00 76.62 100 ALA A CA 1
ATOM 825 C C . ALA A 1 100 ? -16.475 11.068 -4.105 1.00 76.62 100 ALA A C 1
ATOM 827 O O . ALA A 1 100 ? -15.951 11.236 -5.199 1.00 76.62 100 ALA A O 1
ATOM 828 N N . ALA A 1 101 ? -16.710 12.089 -3.274 1.00 78.94 101 ALA A N 1
ATOM 829 C CA . ALA A 1 101 ? -16.480 13.481 -3.660 1.00 78.94 101 ALA A CA 1
ATOM 830 C C . ALA A 1 101 ? -14.989 13.824 -3.805 1.00 78.94 101 ALA A C 1
ATOM 832 O O . ALA A 1 101 ? -14.611 14.546 -4.724 1.00 78.94 101 ALA A O 1
ATOM 833 N N . LYS A 1 102 ? -14.116 13.281 -2.944 1.00 80.69 102 LYS A N 1
ATOM 834 C CA . LYS A 1 102 ? -12.660 13.453 -3.094 1.00 80.69 102 LYS A CA 1
ATOM 835 C C . LYS A 1 102 ? -12.123 12.691 -4.301 1.00 80.69 102 LYS A C 1
ATOM 837 O O . LYS A 1 102 ? -11.263 13.208 -5.007 1.00 80.69 102 LYS A O 1
ATOM 842 N N . ALA A 1 103 ? -12.649 11.501 -4.574 1.00 82.50 103 ALA A N 1
ATOM 843 C CA . ALA A 1 103 ? -12.271 10.739 -5.752 1.00 82.50 103 ALA A CA 1
ATOM 844 C C . ALA A 1 103 ? -12.735 11.402 -7.052 1.00 82.50 103 ALA A C 1
ATOM 846 O O . ALA A 1 103 ? -11.997 11.380 -8.029 1.00 82.50 103 ALA A O 1
ATOM 847 N N . GLU A 1 104 ? -13.904 12.039 -7.060 1.00 78.94 104 GLU A N 1
ATOM 848 C CA . GLU A 1 104 ? -14.369 12.861 -8.177 1.00 78.94 104 GLU A CA 1
ATOM 849 C C . GLU A 1 104 ? -13.514 14.128 -8.334 1.00 78.94 104 GLU A C 1
ATOM 851 O O . GLU A 1 104 ? -13.029 14.409 -9.430 1.00 78.94 104 GLU A O 1
ATOM 856 N N . GLN A 1 105 ? -13.232 14.841 -7.234 1.00 79.88 105 GLN A N 1
ATOM 857 C CA . GLN A 1 105 ? -12.354 16.018 -7.224 1.00 79.88 105 GLN A CA 1
ATOM 858 C C . GLN A 1 105 ? -10.965 15.697 -7.798 1.00 79.88 105 GLN A C 1
ATOM 860 O O . GLN A 1 105 ? -10.373 16.514 -8.501 1.00 79.88 105 GLN A O 1
ATOM 865 N N . TRP A 1 106 ? -10.431 14.516 -7.484 1.00 84.12 106 TRP A N 1
ATOM 866 C CA . TRP A 1 106 ? -9.127 14.048 -7.960 1.00 84.12 106 TRP A CA 1
ATOM 867 C C . TRP A 1 106 ? -9.225 13.219 -9.245 1.00 84.12 106 TRP A C 1
ATOM 869 O O . TRP A 1 106 ? -8.211 12.704 -9.707 1.00 84.12 106 TRP A O 1
ATOM 879 N N . LYS A 1 107 ? -10.429 13.088 -9.819 1.00 77.50 107 LYS A N 1
ATOM 880 C CA . LYS A 1 107 ? -10.726 12.290 -11.016 1.00 77.50 107 LYS A CA 1
ATOM 881 C C . LYS A 1 107 ? -10.179 10.858 -10.963 1.00 77.50 107 LYS A C 1
ATOM 883 O O . LYS A 1 107 ? -9.830 10.291 -11.989 1.00 77.50 107 LYS A O 1
ATOM 888 N N . LEU A 1 108 ? -10.133 10.249 -9.780 1.00 78.06 108 LEU A N 1
ATOM 889 C CA . LEU A 1 108 ? -9.614 8.888 -9.597 1.00 78.06 108 LEU A CA 1
ATOM 890 C C . LEU A 1 108 ? -10.482 7.837 -10.299 1.00 78.06 108 LEU A C 1
ATOM 892 O O . LEU A 1 108 ? -9.972 6.800 -10.711 1.00 78.06 108 LEU A O 1
ATOM 896 N N . PHE A 1 109 ? -11.786 8.109 -10.422 1.00 76.88 109 PHE A N 1
ATOM 897 C CA . PHE A 1 109 ? -12.774 7.191 -11.005 1.00 76.88 109 PHE A CA 1
ATOM 898 C C . PHE A 1 109 ? -13.706 7.881 -12.013 1.00 76.88 109 PHE A C 1
ATOM 900 O O . PHE A 1 109 ? -14.775 7.365 -12.323 1.00 76.88 109 PHE A O 1
ATOM 907 N N . GLY A 1 110 ? -13.336 9.079 -12.473 1.00 65.00 110 GLY A N 1
ATOM 908 C CA . GLY A 1 110 ? -14.095 9.804 -13.485 1.00 65.00 110 GLY A CA 1
ATOM 909 C C . GLY A 1 110 ? -13.843 9.231 -14.874 1.00 65.00 110 GLY A C 1
ATOM 910 O O . GLY A 1 110 ? -12.741 8.775 -15.159 1.00 65.00 110 GLY A O 1
ATOM 911 N N . ASP A 1 111 ? -14.869 9.324 -15.715 1.00 60.66 111 ASP A N 1
ATOM 912 C CA . ASP A 1 111 ? -14.995 8.859 -17.102 1.00 60.66 111 ASP A CA 1
ATOM 913 C C . ASP A 1 111 ? -14.042 9.583 -18.089 1.00 60.66 111 ASP A C 1
ATOM 915 O O . ASP A 1 111 ? -14.391 9.899 -19.229 1.00 60.66 111 ASP A O 1
ATOM 919 N N . GLU A 1 112 ? -12.792 9.853 -17.688 1.00 56.97 112 GLU A N 1
ATOM 920 C CA . GLU A 1 112 ? -11.725 9.658 -18.658 1.00 56.97 112 GLU A CA 1
ATOM 921 C C . GLU A 1 112 ? -11.900 8.221 -19.070 1.00 56.97 112 GLU A C 1
ATOM 923 O O . GLU A 1 112 ? -11.822 7.342 -18.216 1.00 56.97 112 GLU A O 1
ATOM 928 N N . LYS A 1 113 ? -12.238 8.021 -20.345 1.00 52.56 113 LYS A N 1
ATOM 929 C CA . LYS A 1 113 ? -12.135 6.741 -21.020 1.00 52.56 113 LYS A CA 1
ATOM 930 C C . LYS A 1 113 ? -10.855 6.124 -20.487 1.00 52.56 113 LYS A C 1
ATOM 932 O O . LYS A 1 113 ? -9.767 6.472 -20.943 1.00 52.56 113 LYS A O 1
ATOM 937 N N . MET A 1 114 ? -10.987 5.264 -19.480 1.00 48.66 114 MET A N 1
ATOM 938 C CA . MET A 1 114 ? -9.993 4.272 -19.211 1.00 48.66 114 MET A CA 1
ATOM 939 C C . MET A 1 114 ? -10.073 3.549 -20.528 1.00 48.66 114 MET A C 1
ATOM 941 O O . MET A 1 114 ? -11.049 2.841 -20.787 1.00 48.66 114 MET A O 1
ATOM 945 N N . GLU A 1 115 ? -9.143 3.888 -21.429 1.00 46.62 115 GLU A N 1
ATOM 946 C CA . GLU A 1 115 ? -8.716 2.966 -22.445 1.00 46.62 115 GLU A CA 1
ATOM 947 C C . GLU A 1 115 ? -8.533 1.712 -21.644 1.00 46.62 115 GLU A C 1
ATOM 949 O O . GLU A 1 115 ? -7.662 1.602 -20.775 1.00 46.62 115 GLU A O 1
ATOM 954 N N . SER A 1 116 ? -9.559 0.888 -21.777 1.00 39.78 116 SER A N 1
ATOM 955 C CA . SER A 1 116 ? -9.688 -0.326 -21.055 1.00 39.78 116 SER A CA 1
ATOM 956 C C . SER A 1 116 ? -8.340 -0.971 -21.264 1.00 39.78 116 SER A C 1
ATOM 958 O O . SER A 1 116 ? -7.896 -1.130 -22.400 1.00 39.78 116 SER A O 1
ATOM 960 N N . TYR A 1 117 ? -7.678 -1.358 -20.185 1.00 44.38 117 TYR A N 1
ATOM 961 C CA . TYR A 1 117 ? -6.524 -2.240 -20.297 1.00 44.38 117 TYR A CA 1
ATOM 962 C C . TYR A 1 117 ? -6.899 -3.565 -21.020 1.00 44.38 117 TYR A C 1
ATOM 964 O O . TYR A 1 117 ? -6.051 -4.419 -21.232 1.00 44.38 117 TYR A O 1
ATOM 972 N N . GLN A 1 118 ? -8.158 -3.715 -21.450 1.00 45.50 118 GLN A N 1
ATOM 973 C CA . GLN A 1 118 ? -8.643 -4.562 -22.529 1.00 45.50 118 GLN A CA 1
ATOM 974 C C . GLN A 1 118 ? -8.186 -4.052 -23.911 1.00 45.50 118 GLN A C 1
ATOM 976 O O . GLN A 1 118 ? -8.669 -3.056 -24.449 1.00 45.50 118 GLN A O 1
ATOM 981 N N . THR A 1 119 ? -7.295 -4.841 -24.506 1.00 43.19 119 THR A N 1
ATOM 982 C CA . THR A 1 119 ? -7.021 -4.882 -25.945 1.00 43.19 119 THR A CA 1
ATOM 983 C C . THR A 1 119 ? -6.367 -3.626 -26.524 1.00 43.19 119 THR A C 1
ATOM 985 O O . THR A 1 119 ? -6.894 -2.970 -27.424 1.00 43.19 119 THR A O 1
ATOM 988 N N . ARG A 1 120 ? -5.096 -3.404 -26.164 1.00 37.31 120 ARG A N 1
ATOM 989 C CA . ARG A 1 120 ? -4.160 -2.845 -27.145 1.00 37.31 120 ARG A CA 1
ATOM 990 C C . ARG A 1 120 ? -4.045 -3.880 -28.266 1.00 37.31 120 ARG A C 1
ATOM 992 O O . ARG A 1 120 ? -3.214 -4.785 -28.211 1.00 37.31 120 ARG A O 1
ATOM 999 N N . LYS A 1 121 ? -4.938 -3.798 -29.261 1.00 39.16 121 LYS A N 1
ATOM 1000 C CA . LYS A 1 121 ? -4.678 -4.428 -30.552 1.00 39.16 121 LYS A CA 1
ATOM 1001 C C . LYS A 1 121 ? -3.291 -3.966 -30.962 1.00 39.16 121 LYS A C 1
ATOM 1003 O O . LYS A 1 121 ? -2.947 -2.794 -30.828 1.00 39.16 121 LYS A O 1
ATOM 1008 N N . TYR A 1 122 ? -2.496 -4.945 -31.349 1.00 38.91 122 TYR A N 1
ATOM 1009 C CA . TYR A 1 122 ? -1.115 -4.820 -31.756 1.00 38.91 122 TYR A CA 1
ATOM 1010 C C . TYR A 1 122 ? -1.023 -3.935 -33.006 1.00 38.91 122 TYR A C 1
ATOM 1012 O O . TYR A 1 122 ? -0.878 -4.437 -34.115 1.00 38.91 122 TYR A O 1
ATOM 1020 N N . ASP A 1 123 ? -1.133 -2.617 -32.844 1.00 34.38 123 ASP A N 1
ATOM 1021 C CA . ASP A 1 123 ? -0.605 -1.679 -33.820 1.00 34.38 123 ASP A CA 1
ATOM 1022 C C . ASP A 1 123 ? 0.893 -1.573 -33.549 1.00 34.38 123 ASP A C 1
ATOM 1024 O O . ASP A 1 123 ? 1.355 -0.976 -32.572 1.00 34.38 123 ASP A O 1
ATOM 1028 N N . SER A 1 124 ? 1.656 -2.239 -34.416 1.00 47.03 124 SER A N 1
ATOM 1029 C CA . SER A 1 124 ? 3.115 -2.175 -34.511 1.00 47.03 124 SER A CA 1
ATOM 1030 C C . SER A 1 124 ? 3.582 -0.777 -34.921 1.00 47.03 124 SER A C 1
ATOM 1032 O O . SER A 1 124 ? 4.192 -0.606 -35.968 1.00 47.03 124 SER A O 1
ATOM 1034 N N . SER A 1 125 ? 3.305 0.246 -34.118 1.00 45.62 125 SER A N 1
ATOM 1035 C CA . SER A 1 125 ? 3.960 1.548 -34.227 1.00 45.62 125 SER A CA 1
ATOM 1036 C C . SER A 1 125 ? 3.552 2.458 -33.071 1.00 45.62 125 SER A C 1
ATOM 1038 O O . SER A 1 125 ? 2.650 3.276 -33.224 1.00 45.62 125 SER A O 1
ATOM 1040 N N . LYS A 1 126 ? 4.239 2.347 -31.929 1.00 41.34 126 LYS A N 1
ATOM 1041 C CA . LYS A 1 126 ? 4.889 3.463 -31.209 1.00 41.34 126 LYS A CA 1
ATOM 1042 C C . LYS A 1 126 ? 5.088 3.160 -29.721 1.00 41.34 126 LYS A C 1
ATOM 1044 O O . LYS A 1 126 ? 4.177 2.772 -29.003 1.00 41.34 126 LYS A O 1
ATOM 1049 N N . GLU A 1 127 ? 6.322 3.449 -29.315 1.00 47.59 127 GLU A N 1
ATOM 1050 C CA . GLU A 1 127 ? 6.792 3.784 -27.969 1.00 47.59 127 GLU A CA 1
ATOM 1051 C C . GLU A 1 127 ? 6.743 2.697 -26.891 1.00 47.59 127 GLU A C 1
ATOM 1053 O O . GLU A 1 127 ? 6.061 2.780 -25.873 1.00 47.59 127 GLU A O 1
ATOM 1058 N N . THR A 1 128 ? 7.656 1.741 -27.044 1.00 47.38 128 THR A N 1
ATOM 1059 C CA . THR A 1 128 ? 8.359 1.125 -25.919 1.00 47.38 128 THR A CA 1
ATOM 1060 C C . THR A 1 128 ? 9.121 2.203 -25.131 1.00 47.38 128 THR A C 1
ATOM 1062 O O . THR A 1 128 ? 10.270 2.522 -25.434 1.00 47.38 128 THR A O 1
ATOM 1065 N N . LYS A 1 129 ? 8.519 2.744 -24.065 1.00 56.28 129 LYS A N 1
ATOM 1066 C CA . LYS A 1 129 ? 9.266 3.357 -22.943 1.00 56.28 129 LYS A CA 1
ATOM 1067 C C . LYS A 1 129 ? 9.861 2.265 -22.047 1.00 56.28 129 LYS A C 1
ATOM 1069 O O . LYS A 1 129 ? 9.703 2.264 -20.834 1.00 56.28 129 LYS A O 1
ATOM 1074 N N . GLU A 1 130 ? 10.539 1.314 -22.672 1.00 60.44 130 GLU A N 1
ATOM 1075 C CA . GLU A 1 130 ? 11.147 0.158 -22.030 1.00 60.44 130 GLU A CA 1
ATOM 1076 C C . GLU A 1 130 ? 12.667 0.340 -22.116 1.00 60.44 130 GLU A C 1
ATOM 1078 O O . GLU A 1 130 ? 13.265 0.284 -23.189 1.00 60.44 130 GLU A O 1
ATOM 1083 N N . ASN A 1 131 ? 13.296 0.592 -20.968 1.00 61.88 131 ASN A N 1
ATOM 1084 C CA . ASN A 1 131 ? 14.731 0.395 -20.736 1.00 61.88 131 ASN A CA 1
ATOM 1085 C C . ASN A 1 131 ? 15.726 1.205 -21.597 1.00 61.88 131 ASN A C 1
ATOM 1087 O O . ASN A 1 131 ? 16.889 0.812 -21.717 1.00 61.88 131 ASN A O 1
ATOM 1091 N N . THR A 1 132 ? 15.348 2.381 -22.118 1.00 68.69 132 THR A N 1
ATOM 1092 C CA . THR A 1 132 ? 16.264 3.263 -22.879 1.00 68.69 132 THR A CA 1
ATOM 1093 C C . THR A 1 132 ? 17.539 3.605 -22.097 1.00 68.69 132 THR A C 1
ATOM 1095 O O . THR A 1 132 ? 18.618 3.692 -22.677 1.00 68.69 132 THR A O 1
ATOM 1098 N N . HIS A 1 133 ? 17.442 3.745 -20.772 1.00 75.94 133 HIS A N 1
ATOM 1099 C CA . HIS A 1 133 ? 18.586 4.070 -19.918 1.00 75.94 133 HIS A CA 1
ATOM 1100 C C . HIS A 1 133 ? 19.590 2.910 -19.790 1.00 75.94 133 HIS A C 1
ATOM 1102 O O . HIS A 1 133 ? 20.798 3.135 -19.832 1.00 75.94 133 HIS A O 1
ATOM 1108 N N . LEU A 1 134 ? 19.114 1.662 -19.693 1.00 80.56 134 LEU A N 1
ATOM 1109 C CA . LEU A 1 134 ? 19.986 0.480 -19.654 1.00 80.56 134 LEU A CA 1
ATOM 1110 C C . LEU A 1 134 ? 20.676 0.249 -21.001 1.00 80.56 134 LEU A C 1
ATOM 1112 O O . LEU A 1 134 ? 21.874 -0.023 -21.036 1.00 80.56 134 LEU A O 1
ATOM 1116 N N . VAL A 1 135 ? 19.945 0.425 -22.105 1.00 85.81 135 VAL A N 1
ATOM 1117 C CA . VAL A 1 135 ? 20.511 0.336 -23.459 1.00 85.81 135 VAL A CA 1
ATOM 1118 C C . VAL A 1 135 ? 21.562 1.429 -23.678 1.00 85.81 135 VAL A C 1
ATOM 1120 O O . VAL A 1 135 ? 22.655 1.141 -24.162 1.00 85.81 135 VAL A O 1
ATOM 1123 N N . MET A 1 136 ? 21.286 2.665 -23.252 1.00 85.50 136 MET A N 1
ATOM 1124 C CA . MET A 1 136 ? 22.237 3.777 -23.329 1.00 85.50 136 MET A CA 1
ATOM 1125 C C . MET A 1 136 ? 23.504 3.513 -22.503 1.00 85.50 136 MET A C 1
ATOM 1127 O O . MET A 1 136 ? 24.609 3.713 -23.006 1.00 85.50 136 MET A O 1
ATOM 1131 N N . LEU A 1 137 ? 23.364 3.008 -21.273 1.00 89.94 137 LEU A N 1
ATOM 1132 C CA . LEU A 1 137 ? 24.498 2.638 -20.423 1.00 89.94 137 LEU A CA 1
ATOM 1133 C C . LEU A 1 137 ? 25.375 1.569 -21.091 1.00 89.94 137 LEU A C 1
ATOM 1135 O O . LEU A 1 137 ? 26.599 1.696 -21.114 1.00 89.94 137 LEU A O 1
ATOM 1139 N N . TYR A 1 138 ? 24.754 0.546 -21.683 1.00 90.06 138 TYR A N 1
ATOM 1140 C CA . TYR A 1 138 ? 25.476 -0.537 -22.348 1.00 90.06 138 TYR A CA 1
ATOM 1141 C C . TYR A 1 138 ? 26.260 -0.038 -23.570 1.00 90.06 138 TYR A C 1
ATOM 1143 O O . TYR A 1 138 ? 27.428 -0.388 -23.745 1.00 90.06 138 TYR A O 1
ATOM 1151 N N . ILE A 1 139 ? 25.659 0.847 -24.375 1.00 92.50 139 ILE A N 1
ATOM 1152 C CA . ILE A 1 139 ? 26.322 1.483 -25.525 1.00 92.50 139 ILE A CA 1
ATOM 1153 C C . ILE A 1 139 ? 27.547 2.287 -25.069 1.00 92.50 139 ILE A C 1
ATOM 1155 O O . ILE A 1 139 ? 28.623 2.157 -25.655 1.00 92.50 139 ILE A O 1
ATOM 1159 N N . VAL A 1 140 ? 27.419 3.074 -23.997 1.00 94.44 140 VAL A N 1
ATOM 1160 C CA . VAL A 1 140 ? 28.534 3.860 -23.444 1.00 94.44 140 VAL A CA 1
ATOM 1161 C C . VAL A 1 140 ? 29.663 2.950 -22.952 1.00 94.44 140 VAL A C 1
ATOM 1163 O O . VAL A 1 140 ? 30.828 3.187 -23.281 1.00 94.44 140 VAL A O 1
ATOM 1166 N N . CYS A 1 141 ? 29.343 1.873 -22.231 1.00 92.50 141 CYS A N 1
ATOM 1167 C CA . CYS A 1 141 ? 30.336 0.901 -21.771 1.00 92.50 141 CYS A CA 1
ATOM 1168 C C . CYS A 1 141 ? 31.100 0.246 -22.932 1.00 92.50 141 CYS A C 1
ATOM 1170 O O . CYS A 1 141 ? 32.326 0.122 -22.865 1.00 92.50 141 CYS A O 1
ATOM 1172 N N . ILE A 1 142 ? 30.407 -0.129 -24.012 1.00 94.62 142 ILE A N 1
ATOM 1173 C CA . ILE A 1 142 ? 31.040 -0.707 -25.207 1.00 94.62 142 ILE A CA 1
ATOM 1174 C C . ILE A 1 142 ? 31.982 0.305 -25.865 1.00 94.62 142 ILE A C 1
ATOM 1176 O O . ILE A 1 142 ? 33.121 -0.040 -26.182 1.00 94.62 142 ILE A O 1
ATOM 1180 N N . MET A 1 143 ? 31.548 1.557 -26.033 1.00 94.56 143 MET A N 1
ATOM 1181 C CA . MET A 1 143 ? 32.370 2.605 -26.649 1.00 94.56 143 MET A CA 1
ATOM 1182 C C . MET A 1 143 ? 33.662 2.854 -25.866 1.00 94.56 143 MET A C 1
ATOM 1184 O O . MET A 1 143 ? 34.740 2.923 -26.458 1.00 94.56 143 MET A O 1
ATOM 1188 N N . ILE A 1 144 ? 33.581 2.908 -24.534 1.00 94.75 144 ILE A N 1
ATOM 1189 C CA . ILE A 1 144 ? 34.760 3.033 -23.664 1.00 94.75 144 ILE A CA 1
ATOM 1190 C C . ILE A 1 144 ? 35.685 1.821 -23.838 1.00 94.75 144 ILE A C 1
ATOM 1192 O O . ILE A 1 144 ? 36.895 1.986 -23.995 1.00 94.75 144 ILE A O 1
ATOM 1196 N N . GLY A 1 145 ? 35.125 0.608 -23.873 1.00 92.69 145 GLY A N 1
ATOM 1197 C CA . GLY A 1 145 ? 35.889 -0.620 -24.102 1.00 92.69 145 GLY A CA 1
ATOM 1198 C C . GLY A 1 145 ? 36.660 -0.603 -25.425 1.00 92.69 145 GLY A C 1
ATOM 1199 O O . GLY A 1 145 ? 37.847 -0.926 -25.453 1.00 92.69 145 GLY A O 1
ATOM 1200 N N . ILE A 1 146 ? 36.021 -0.158 -26.509 1.00 94.19 146 ILE A N 1
ATOM 1201 C CA . ILE A 1 146 ? 36.643 -0.041 -27.835 1.00 94.19 146 ILE A CA 1
ATOM 1202 C C . ILE A 1 146 ? 37.808 0.959 -27.807 1.00 94.19 146 ILE A C 1
ATOM 1204 O O . ILE A 1 146 ? 38.898 0.650 -28.293 1.00 94.19 146 ILE A O 1
ATOM 1208 N N . VAL A 1 147 ? 37.617 2.132 -27.195 1.00 92.81 147 VAL A N 1
ATOM 1209 C CA . VAL A 1 147 ? 38.668 3.157 -27.081 1.00 92.81 147 VAL A CA 1
ATOM 1210 C C . VAL A 1 147 ? 39.874 2.635 -26.297 1.00 92.81 147 VAL A C 1
ATOM 1212 O O . VAL A 1 147 ? 41.014 2.813 -26.729 1.00 92.81 147 VAL A O 1
ATOM 1215 N N . LEU A 1 148 ? 39.648 1.932 -25.184 1.00 90.44 148 LEU A N 1
ATOM 1216 C CA . LEU A 1 148 ? 40.722 1.331 -24.388 1.00 90.44 148 LEU A CA 1
ATOM 1217 C C . LEU A 1 148 ? 41.506 0.274 -25.177 1.00 90.44 148 LEU A C 1
ATOM 1219 O O . LEU A 1 148 ? 42.735 0.228 -25.090 1.00 90.44 148 LEU A O 1
ATOM 1223 N N . ILE A 1 149 ? 40.824 -0.540 -25.987 1.00 89.75 149 ILE A N 1
ATOM 1224 C CA . ILE A 1 149 ? 41.473 -1.523 -26.866 1.00 89.75 149 ILE A CA 1
ATOM 1225 C C . ILE A 1 149 ? 42.351 -0.817 -27.906 1.00 89.75 149 ILE A C 1
ATOM 1227 O O . ILE A 1 149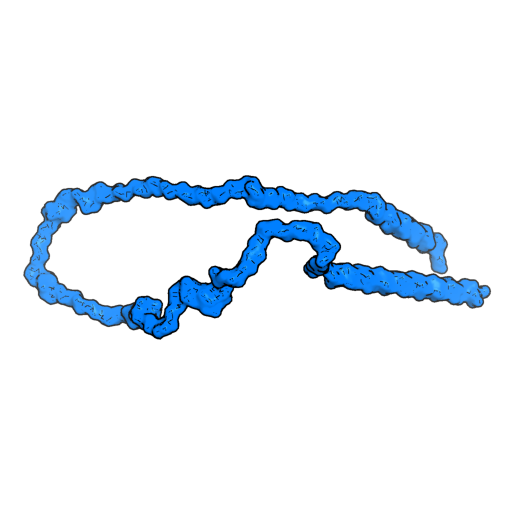 ? 43.506 -1.208 -28.089 1.00 89.75 149 ILE A O 1
ATOM 1231 N N . PHE A 1 150 ? 41.855 0.241 -28.554 1.00 89.06 150 PHE A N 1
ATOM 1232 C CA . PHE A 1 150 ? 42.648 1.008 -29.519 1.00 89.06 150 PHE A CA 1
ATOM 1233 C C . PHE A 1 150 ? 43.872 1.665 -28.879 1.00 89.06 150 PHE A C 1
ATOM 1235 O O . PHE A 1 150 ? 44.971 1.568 -29.428 1.00 89.06 150 PHE A O 1
ATOM 1242 N N . LEU A 1 151 ? 43.724 2.266 -27.696 1.00 86.81 151 LEU A N 1
ATOM 1243 C CA . LEU A 1 151 ? 44.846 2.847 -26.957 1.00 86.81 151 LEU A CA 1
ATOM 1244 C C . LEU A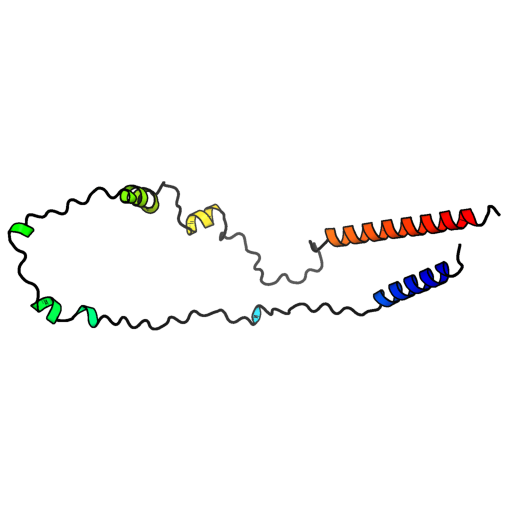 1 151 ? 45.901 1.791 -26.610 1.00 86.81 151 LEU A C 1
ATOM 1246 O O . LEU A 1 151 ? 47.091 2.024 -26.822 1.00 86.81 151 LEU A O 1
ATOM 1250 N N . LEU A 1 152 ? 45.484 0.607 -26.154 1.00 84.19 152 LEU A N 1
ATOM 1251 C CA . LEU A 1 152 ? 46.399 -0.503 -25.886 1.00 84.19 152 LEU A CA 1
ATOM 1252 C C . LEU A 1 152 ? 47.120 -0.983 -27.151 1.00 84.19 152 LEU A C 1
ATOM 1254 O O . LEU A 1 152 ? 48.314 -1.281 -27.090 1.00 84.19 152 LEU A O 1
ATOM 1258 N N . LEU A 1 153 ? 46.436 -1.048 -28.295 1.00 81.56 153 LEU A N 1
ATOM 1259 C CA . LEU A 1 153 ? 47.044 -1.449 -29.566 1.00 81.56 153 LEU A CA 1
ATOM 1260 C C . LEU A 1 153 ? 48.077 -0.428 -30.056 1.00 81.56 153 LEU A C 1
ATOM 1262 O O . LEU A 1 153 ? 49.183 -0.819 -30.433 1.00 81.56 153 LEU A O 1
ATOM 1266 N N . ILE A 1 154 ? 47.758 0.867 -29.993 1.00 78.44 154 ILE A N 1
ATOM 1267 C CA . ILE A 1 154 ? 48.668 1.949 -30.396 1.00 78.44 154 ILE A CA 1
ATOM 1268 C C . ILE A 1 154 ? 49.884 2.000 -29.463 1.00 78.44 154 ILE A C 1
ATOM 1270 O O . ILE A 1 154 ? 51.027 2.035 -29.924 1.00 78.44 154 ILE A O 1
ATOM 1274 N N . PHE A 1 155 ? 49.660 1.940 -28.147 1.00 72.31 155 PHE A N 1
ATOM 1275 C CA . PHE A 1 155 ? 50.734 1.979 -27.155 1.00 72.31 155 PHE A CA 1
ATOM 1276 C C . PHE A 1 155 ? 51.677 0.774 -27.288 1.00 72.31 155 PHE A C 1
ATOM 1278 O O . PHE A 1 155 ? 52.898 0.913 -27.214 1.00 72.31 155 PHE A O 1
ATOM 1285 N N . LYS A 1 156 ? 51.127 -0.410 -27.579 1.00 62.91 156 LYS A N 1
ATOM 1286 C CA . LYS A 1 156 ? 51.899 -1.640 -27.801 1.00 62.91 156 LYS A CA 1
ATOM 1287 C C . LYS A 1 156 ? 52.610 -1.668 -29.161 1.00 62.91 156 LYS A C 1
ATOM 1289 O O . LYS A 1 156 ? 53.660 -2.298 -29.273 1.00 62.91 156 LYS A O 1
ATOM 1294 N N . GLY A 1 157 ? 52.085 -0.974 -30.173 1.00 60.97 157 GLY A N 1
ATOM 1295 C CA . GLY A 1 157 ? 52.754 -0.759 -31.460 1.00 60.97 157 GLY A CA 1
ATOM 1296 C C . GLY A 1 157 ? 53.986 0.142 -31.340 1.00 60.97 157 GLY A C 1
ATOM 1297 O O . GLY A 1 157 ? 55.048 -0.200 -31.855 1.00 60.97 157 GLY A O 1
ATOM 1298 N N . LYS A 1 158 ? 53.884 1.234 -30.570 1.00 57.75 158 LYS A N 1
ATOM 1299 C CA . LYS A 1 158 ? 54.979 2.197 -30.355 1.00 57.75 158 LYS A CA 1
ATOM 1300 C C . LYS A 1 158 ? 56.189 1.604 -29.616 1.00 57.75 158 LYS A C 1
ATOM 1302 O O . LYS A 1 158 ? 57.313 2.032 -29.848 1.00 57.75 158 LYS A O 1
ATOM 1307 N N . GLN A 1 159 ? 55.992 0.588 -28.772 1.00 58.41 159 GLN A N 1
ATOM 1308 C CA . GLN A 1 159 ? 57.096 -0.094 -28.079 1.00 58.41 159 GLN A CA 1
ATOM 1309 C C . GLN A 1 159 ? 57.913 -1.050 -28.969 1.00 58.41 159 GLN A C 1
ATOM 1311 O O . GLN A 1 159 ? 58.977 -1.493 -28.550 1.00 58.41 159 GLN A O 1
ATOM 1316 N N . ARG A 1 160 ? 57.447 -1.389 -30.182 1.00 55.91 160 ARG A N 1
ATOM 1317 C CA . ARG A 1 160 ? 58.162 -2.301 -31.098 1.00 55.91 160 ARG A CA 1
ATOM 1318 C C . ARG A 1 160 ? 59.075 -1.604 -32.104 1.00 55.91 160 ARG A C 1
ATOM 1320 O O . ARG A 1 160 ? 59.890 -2.282 -32.710 1.00 55.91 160 ARG A O 1
ATOM 1327 N N . THR A 1 161 ? 58.941 -0.294 -32.295 1.00 54.31 161 THR A N 1
ATOM 1328 C CA . THR A 1 161 ? 59.691 0.466 -33.314 1.00 54.31 161 THR A CA 1
ATOM 1329 C C . THR A 1 161 ? 60.850 1.280 -32.736 1.00 54.31 161 THR A C 1
ATOM 1331 O O . THR A 1 161 ? 61.424 2.099 -33.442 1.00 54.31 161 THR A O 1
ATOM 1334 N N . SER A 1 162 ? 61.169 1.100 -31.451 1.00 51.06 162 SER A N 1
ATOM 1335 C CA . SER A 1 162 ? 62.270 1.788 -30.764 1.00 51.06 162 SER A CA 1
ATOM 1336 C C . SER A 1 162 ? 63.227 0.795 -30.093 1.00 51.06 162 SER A C 1
ATOM 1338 O O . SER A 1 162 ? 63.646 1.010 -28.956 1.00 51.06 162 SER A O 1
ATOM 1340 N N . SER A 1 163 ? 63.537 -0.300 -30.789 1.00 40.72 163 SER A N 1
ATOM 1341 C CA . SER A 1 163 ? 64.688 -1.162 -30.515 1.00 40.72 163 SER A CA 1
ATOM 1342 C C . SER A 1 163 ? 65.345 -1.577 -31.817 1.00 40.72 163 SER A C 1
ATOM 1344 O O . SER A 1 163 ? 64.623 -1.642 -32.836 1.00 40.72 163 SER A O 1
#

Radius of gyration: 39.78 Å; Cα contacts (8 Å, |Δi|>4): 11; chains: 1; bounding box: 98×42×84 Å

InterPro domains:
  IPR018920 ESAT-6 secretion machinery protein EssA/YueC [TIGR03927] (13-154)
  IPR034026 ESAT-6 secretion machinery protein EssA [PF10661] (15-153)

Solvent-accessible surface area (backbone atoms only — not comparable to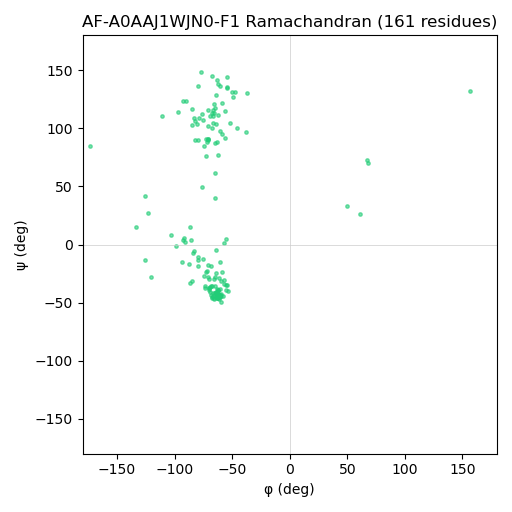 full-atom values): 10942 Å² total; per-residue (Å²): 137,67,85,62,55,64,56,50,52,52,49,51,52,51,52,55,55,54,64,71,68,60,85,79,81,86,80,72,84,84,76,61,74,87,73,61,75,76,90,75,84,78,82,72,86,79,76,84,82,57,72,80,79,66,54,64,68,70,64,74,66,64,69,80,80,53,76,83,59,72,71,68,73,83,77,78,69,84,54,78,60,53,62,51,48,38,58,74,75,63,54,70,57,92,65,67,80,46,71,68,48,48,31,53,76,67,48,74,78,46,88,65,77,67,73,53,91,70,72,81,70,87,69,94,79,82,80,81,91,64,60,64,67,61,55,50,51,51,54,53,53,50,53,52,51,52,52,53,52,52,51,52,52,52,57,58,52,60,68,66,75,77,118

Mean predicted aligned error: 23.31 Å

Secondary structure (DSSP, 8-state):
--TTHHHHHHHHHHHHHHHTTSPP--------TTS---------------GGGG-HHHHHT-PPPPHHHHT--------HHHHHHHHHHT---SS--SHHHHHHHTTSSS-S----SS-------S---SSHHHHHHHHHHHHHHHHHHHHHHHHHHHTTS--

Foldseek 3Di:
DDPVVVVVVVVVVVVVVVVVPPDDDDDDPPPVVVPDDDDDDDDDPDDPPCVVVDPVVVVVPDDPDDPVCVPDDPDPDPDPCVVVCCVPPVPPPVQPPDPVSVCVVVVVPPPPPPPPPPDPPPPPDDDDPDCPVVVVVVVVVVVVVVVVVVVVVVVVVVVVPPD

Organism: NCBI:txid1325931

pLDDT: mean 70.23, std 13.67, range [34.38, 94.75]

Nearest PDB structures (foldseek):
  7ohs-assembly1_m  TM=1.442E-01  e=8.961E+00  Saccharomyces cerevisiae S288C